Protein AF-A0A0C1G7R9-F1 (afdb_monomer)

Secondary structure (DSSP, 8-state):
---HHHHHHHHHHHHHHHT--TTSTTHHHHHHHHHHHHHS----HHHHHHHTTSS--SSPPPHHHHHHHHHHHT-SSHHHHHHHHHHTS-----

Foldseek 3Di:
DPDPLLLVVLVVLLCVLLVADPPDDCSLVSSQVLLCVQQVDGDDSVNSCCSVVVDDDPDDDDLVVQCSSVVSSVDRHNVRSVVVSVVPPPPPPD

Nearest PDB structures (foldseek):
  3q9d-assembly1_A  TM=2.867E-01  e=2.548E+00  Chlamydia pneumoniae

Sequence (94 aa):
MFDCSYIHALRKAILSKSRTDPSEHHFCRKISIDIFYSTDEYLSESTIKRLFGVLVVNESPSQKVLGILVRYLGFENWMDFAKSVQDNEPVYRS

Organism: NCBI:txid1069985

Solvent-accessible surface area (backbone atoms only — not comparable to full-atom values): 5663 Å² total; per-residue (Å²): 132,87,52,71,66,58,58,50,52,50,51,52,51,49,39,67,70,65,74,53,56,88,84,45,88,60,36,42,47,52,50,25,51,53,36,23,76,67,59,81,45,86,51,54,42,69,57,42,26,39,74,71,61,76,36,89,69,100,66,79,80,51,72,69,56,47,36,53,54,28,39,52,74,70,30,90,33,58,66,57,47,52,50,54,55,62,71,65,48,81,81,78,77,122

Radius of gyration: 13.45 Å; Cα contacts (8 Å, |Δi|>4): 75; chains: 1; bounding box: 34×29×36 Å

Structure (mmC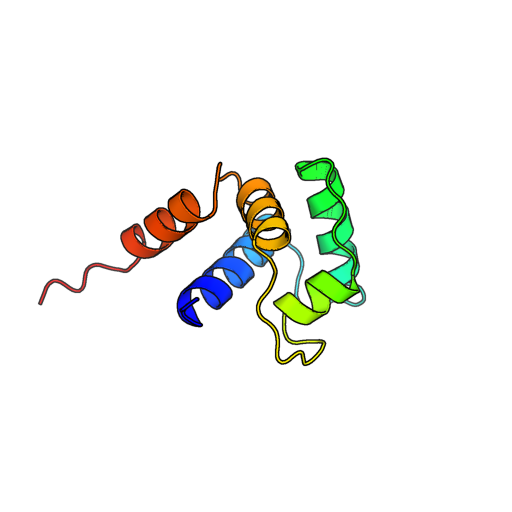IF, N/CA/C/O backbone):
data_AF-A0A0C1G7R9-F1
#
_entry.id   AF-A0A0C1G7R9-F1
#
loop_
_atom_site.group_PDB
_atom_site.id
_atom_site.type_symbol
_atom_site.label_atom_id
_atom_site.label_alt_id
_atom_site.label_comp_id
_atom_site.label_asym_id
_atom_site.label_entity_id
_atom_site.label_seq_id
_atom_site.pdbx_PDB_ins_code
_atom_site.Cartn_x
_atom_site.Cartn_y
_atom_site.Cartn_z
_atom_site.occupancy
_atom_site.B_iso_or_equiv
_atom_site.auth_seq_id
_atom_site.auth_comp_id
_atom_site.auth_asym_id
_atom_site.auth_atom_id
_atom_site.pdbx_PDB_model_num
ATOM 1 N N . MET A 1 1 ? 3.940 18.920 2.326 1.00 45.44 1 MET A N 1
ATOM 2 C CA . MET A 1 1 ? 5.059 18.328 1.567 1.00 45.44 1 MET A CA 1
ATOM 3 C C . MET A 1 1 ? 5.095 16.858 1.953 1.00 45.44 1 MET A C 1
ATOM 5 O O . MET A 1 1 ? 5.286 16.579 3.127 1.00 45.44 1 MET A O 1
ATOM 9 N N . PHE A 1 2 ? 4.732 15.938 1.056 1.00 53.62 2 PHE A N 1
ATOM 10 C CA . PHE A 1 2 ? 4.810 14.506 1.363 1.00 53.62 2 PHE A CA 1
ATOM 11 C C . PHE A 1 2 ? 6.285 14.123 1.317 1.00 53.62 2 PHE A C 1
ATOM 13 O O . PHE A 1 2 ? 6.872 14.088 0.239 1.00 53.62 2 PHE A O 1
ATOM 20 N N . ASP A 1 3 ? 6.895 13.958 2.486 1.00 62.59 3 ASP A N 1
ATOM 21 C CA . ASP A 1 3 ? 8.321 13.678 2.582 1.00 62.59 3 ASP A CA 1
ATOM 22 C C . ASP A 1 3 ? 8.636 12.326 1.925 1.00 62.59 3 ASP A C 1
ATOM 24 O O . ASP A 1 3 ? 7.908 11.345 2.129 1.00 62.59 3 ASP A O 1
ATOM 28 N N . CYS A 1 4 ? 9.709 12.261 1.132 1.00 68.94 4 CYS A N 1
ATOM 29 C CA . CYS A 1 4 ? 10.145 11.039 0.448 1.00 68.94 4 CYS A CA 1
ATOM 30 C C . CYS A 1 4 ? 10.311 9.861 1.427 1.00 68.94 4 CYS A C 1
ATOM 32 O O . CYS A 1 4 ? 10.117 8.706 1.039 1.00 68.94 4 CYS A O 1
ATOM 34 N N . SER A 1 5 ? 10.594 10.161 2.700 1.00 77.06 5 SER A N 1
ATOM 35 C CA . SER A 1 5 ? 10.685 9.187 3.789 1.00 77.06 5 SER A CA 1
ATOM 36 C C . SER A 1 5 ? 9.377 8.409 4.024 1.00 77.06 5 SER A C 1
ATOM 38 O O . SER A 1 5 ? 9.391 7.178 4.082 1.00 77.06 5 SER A O 1
ATOM 40 N N . TYR A 1 6 ? 8.214 9.074 4.047 1.00 83.25 6 TYR A N 1
ATOM 41 C CA . TYR A 1 6 ? 6.930 8.393 4.290 1.00 83.25 6 TYR A CA 1
ATOM 42 C C . TYR A 1 6 ? 6.523 7.489 3.131 1.00 83.25 6 TYR A C 1
ATOM 44 O O . TYR A 1 6 ? 6.001 6.397 3.347 1.00 83.25 6 TYR A O 1
ATOM 52 N N . ILE A 1 7 ? 6.775 7.917 1.891 1.00 82.69 7 ILE A N 1
ATOM 53 C CA . ILE A 1 7 ? 6.509 7.088 0.710 1.00 82.69 7 ILE A CA 1
ATOM 54 C C . ILE A 1 7 ? 7.431 5.865 0.699 1.00 82.69 7 ILE A C 1
ATOM 56 O O . ILE A 1 7 ? 6.992 4.767 0.355 1.00 82.69 7 ILE A O 1
ATOM 60 N N . HIS A 1 8 ? 8.689 6.020 1.117 1.00 85.25 8 HIS A N 1
ATOM 61 C CA . HIS A 1 8 ? 9.602 4.894 1.276 1.00 85.25 8 HIS A CA 1
ATOM 62 C C . HIS A 1 8 ? 9.105 3.901 2.339 1.00 85.25 8 HIS A C 1
ATOM 64 O O . HIS A 1 8 ? 9.017 2.701 2.063 1.00 85.25 8 HIS A O 1
ATOM 70 N N . ALA A 1 9 ? 8.701 4.395 3.514 1.00 88.00 9 ALA A N 1
ATOM 71 C CA . ALA A 1 9 ? 8.122 3.573 4.574 1.00 88.00 9 ALA A CA 1
ATOM 72 C C . ALA A 1 9 ? 6.858 2.838 4.100 1.00 88.00 9 ALA A C 1
ATOM 74 O O . ALA A 1 9 ? 6.714 1.637 4.333 1.00 88.00 9 ALA A O 1
ATOM 75 N N . LEU A 1 10 ? 5.983 3.526 3.358 1.00 88.44 10 LEU A N 1
ATOM 76 C CA . LEU A 1 10 ? 4.756 2.952 2.808 1.00 88.44 10 LEU A CA 1
ATOM 77 C C . LEU A 1 10 ? 5.063 1.789 1.863 1.00 88.44 10 LEU A C 1
ATOM 79 O O . LEU A 1 10 ? 4.488 0.710 1.989 1.00 88.44 10 LEU A O 1
ATOM 83 N N . ARG A 1 11 ? 6.016 1.978 0.944 1.00 89.06 11 ARG A N 1
ATOM 84 C CA . ARG A 1 11 ? 6.451 0.930 0.010 1.00 89.06 11 ARG A CA 1
ATOM 85 C C . ARG A 1 11 ? 6.979 -0.287 0.761 1.00 89.06 11 ARG A C 1
ATOM 87 O O . ARG A 1 11 ? 6.586 -1.406 0.446 1.00 89.06 11 ARG A O 1
ATOM 94 N N . LYS A 1 12 ? 7.820 -0.078 1.775 1.00 88.12 12 LYS A N 1
ATOM 95 C CA . LYS A 1 12 ? 8.372 -1.161 2.600 1.00 88.12 12 LYS A CA 1
ATOM 96 C C . LYS A 1 12 ? 7.278 -1.922 3.356 1.00 88.12 12 LYS A C 1
ATOM 98 O O . LYS A 1 12 ? 7.299 -3.151 3.374 1.00 88.12 12 LYS A O 1
ATOM 103 N N . ALA A 1 13 ? 6.305 -1.214 3.926 1.00 90.12 13 ALA A N 1
ATOM 104 C CA . ALA A 1 13 ? 5.176 -1.827 4.619 1.00 90.12 13 ALA A CA 1
ATOM 105 C C . ALA A 1 13 ? 4.316 -2.677 3.667 1.00 90.12 13 ALA A C 1
ATOM 107 O O . ALA A 1 13 ? 3.954 -3.803 4.003 1.00 90.12 13 ALA A O 1
ATOM 108 N N . ILE A 1 14 ? 4.058 -2.187 2.449 1.00 90.50 14 ILE A N 1
ATOM 109 C CA . ILE A 1 14 ? 3.310 -2.931 1.424 1.00 90.50 14 ILE A CA 1
ATOM 110 C C . ILE A 1 14 ? 4.062 -4.202 1.016 1.00 90.50 14 ILE A C 1
ATOM 112 O O . ILE A 1 14 ? 3.449 -5.262 0.916 1.00 90.50 14 ILE A O 1
ATOM 116 N N . LEU A 1 15 ? 5.381 -4.127 0.817 1.00 88.75 15 LEU A N 1
ATOM 117 C CA . LEU A 1 15 ? 6.212 -5.300 0.513 1.00 88.75 15 LEU A CA 1
ATOM 118 C C . LEU A 1 15 ? 6.158 -6.338 1.639 1.00 88.75 15 LEU A C 1
ATOM 120 O O . LEU A 1 15 ? 5.985 -7.528 1.387 1.00 88.75 15 LEU A O 1
ATOM 124 N N . SER A 1 16 ? 6.243 -5.880 2.890 1.00 88.38 16 SER A N 1
ATOM 125 C CA . SER A 1 16 ? 6.163 -6.756 4.059 1.00 88.38 16 SER A CA 1
ATOM 126 C C . SER A 1 16 ? 4.796 -7.437 4.185 1.00 88.38 16 SER A C 1
ATOM 128 O O . SER A 1 16 ? 4.744 -8.621 4.521 1.00 88.38 16 SER A O 1
ATOM 130 N N . LYS A 1 17 ? 3.701 -6.724 3.884 1.00 88.94 17 LYS A N 1
ATOM 131 C CA . LYS A 1 17 ? 2.336 -7.263 3.958 1.00 88.94 17 LYS A CA 1
ATOM 132 C C . LYS A 1 17 ? 2.004 -8.208 2.804 1.00 88.94 17 LYS A C 1
ATOM 134 O O . LYS A 1 17 ? 1.544 -9.318 3.052 1.00 88.94 17 LYS A O 1
ATOM 139 N N . SER A 1 18 ? 2.283 -7.789 1.570 1.00 85.31 18 SER A N 1
ATOM 140 C CA . SER A 1 18 ? 1.970 -8.549 0.349 1.00 85.31 18 SER A CA 1
ATOM 141 C C . SER A 1 18 ? 2.822 -9.807 0.173 1.00 85.31 18 SER A C 1
ATOM 143 O O . SER A 1 18 ? 2.528 -10.620 -0.703 1.00 85.31 18 SER A O 1
ATOM 145 N N . ARG A 1 19 ? 3.905 -9.966 0.957 1.00 82.62 19 ARG A N 1
ATOM 146 C CA . ARG A 1 19 ? 4.883 -11.069 0.846 1.00 82.62 19 ARG A CA 1
ATOM 147 C C . ARG A 1 19 ? 5.371 -11.296 -0.594 1.00 82.62 19 ARG A C 1
ATOM 149 O O . ARG A 1 19 ? 5.747 -12.408 -0.952 1.00 82.62 19 ARG A O 1
ATOM 156 N N . THR A 1 20 ? 5.321 -10.254 -1.422 1.00 79.88 20 THR A N 1
ATOM 157 C CA . THR A 1 20 ? 5.630 -10.311 -2.852 1.00 79.88 20 THR A CA 1
ATOM 158 C C . THR A 1 20 ? 6.962 -9.615 -3.090 1.00 79.88 20 THR A C 1
ATOM 160 O O . THR A 1 20 ? 7.193 -8.516 -2.579 1.00 79.88 20 THR A O 1
ATOM 163 N N . ASP A 1 21 ? 7.835 -10.246 -3.870 1.00 82.69 21 ASP A N 1
ATOM 164 C CA . ASP A 1 21 ? 9.154 -9.699 -4.162 1.00 82.69 21 ASP A CA 1
ATOM 165 C C . ASP A 1 21 ? 9.087 -8.703 -5.342 1.00 82.69 21 ASP A C 1
ATOM 167 O O . ASP A 1 21 ? 8.462 -8.998 -6.367 1.00 82.69 21 ASP A O 1
ATOM 171 N N . PRO A 1 22 ? 9.708 -7.512 -5.230 1.00 80.69 22 PRO A N 1
ATOM 172 C CA . PRO A 1 22 ? 9.686 -6.497 -6.284 1.00 80.69 22 PRO A CA 1
ATOM 173 C C . PRO A 1 22 ? 10.385 -6.920 -7.587 1.00 80.69 22 PRO A C 1
ATOM 175 O O . PRO A 1 22 ? 10.174 -6.272 -8.612 1.00 80.69 22 PRO A O 1
ATOM 178 N N . SER A 1 23 ? 11.202 -7.977 -7.569 1.00 82.00 23 SER A N 1
ATOM 179 C CA . SER A 1 23 ? 11.830 -8.578 -8.752 1.00 82.00 23 SER A CA 1
ATOM 180 C C . SER A 1 23 ? 10.913 -9.541 -9.512 1.00 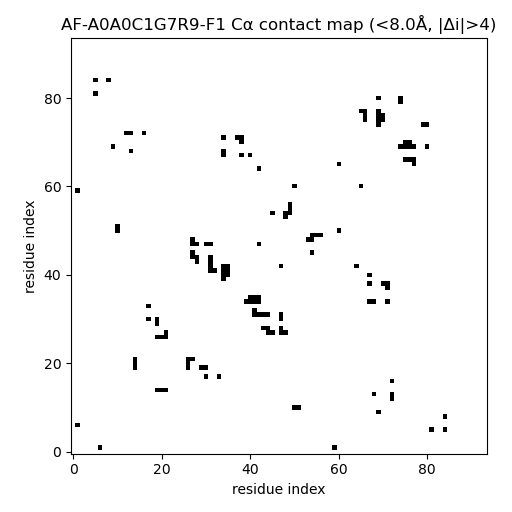82.00 23 SER A C 1
ATOM 182 O O . SER A 1 23 ? 11.218 -9.895 -10.652 1.00 82.00 23 SER A O 1
ATOM 184 N N . GLU A 1 24 ? 9.775 -9.950 -8.938 1.00 82.56 24 GLU A N 1
ATOM 185 C CA . GLU A 1 24 ? 8.862 -10.865 -9.618 1.00 82.56 24 GLU A CA 1
ATOM 186 C C . GLU A 1 24 ? 8.195 -10.226 -10.842 1.00 82.56 24 GLU A C 1
ATOM 188 O O . GLU A 1 24 ? 7.674 -9.102 -10.818 1.00 82.56 24 GLU A O 1
ATOM 193 N N . HIS A 1 25 ? 8.086 -11.019 -11.909 1.00 75.81 25 HIS A N 1
ATOM 194 C CA . HIS A 1 25 ? 7.219 -10.685 -13.029 1.00 75.81 25 HIS A CA 1
ATOM 195 C C . HIS A 1 25 ? 5.776 -10.505 -12.534 1.00 75.81 25 HIS A C 1
ATOM 197 O O . HIS A 1 25 ? 5.231 -11.341 -11.815 1.00 75.81 25 HIS A O 1
ATOM 203 N N . HIS A 1 26 ? 5.150 -9.396 -12.935 1.00 86.25 26 HIS A N 1
ATOM 204 C CA . HIS A 1 26 ? 3.801 -8.997 -12.513 1.00 86.25 26 HIS A CA 1
ATOM 205 C C . HIS A 1 26 ? 3.646 -8.610 -11.030 1.00 86.25 26 HIS A C 1
ATOM 207 O O . HIS A 1 26 ? 2.513 -8.512 -10.559 1.00 86.25 26 HIS A O 1
ATOM 213 N N . PHE A 1 27 ? 4.733 -8.290 -10.318 1.00 88.06 27 PHE A N 1
ATOM 214 C CA . PHE A 1 27 ? 4.712 -7.746 -8.950 1.00 88.06 27 PHE A CA 1
ATOM 215 C C . PHE A 1 27 ? 3.628 -6.667 -8.727 1.00 88.06 27 PHE A C 1
ATOM 217 O O . PHE A 1 27 ? 2.776 -6.787 -7.847 1.00 88.06 27 PHE A O 1
ATOM 224 N N . CYS A 1 28 ? 3.587 -5.641 -9.588 1.00 90.12 28 CYS A N 1
ATOM 225 C CA . CYS A 1 28 ? 2.612 -4.547 -9.467 1.00 90.12 28 CYS A CA 1
ATOM 226 C C . CYS A 1 28 ? 1.159 -5.020 -9.642 1.00 90.12 28 CYS A C 1
ATOM 228 O O . CYS A 1 28 ? 0.248 -4.463 -9.030 1.00 90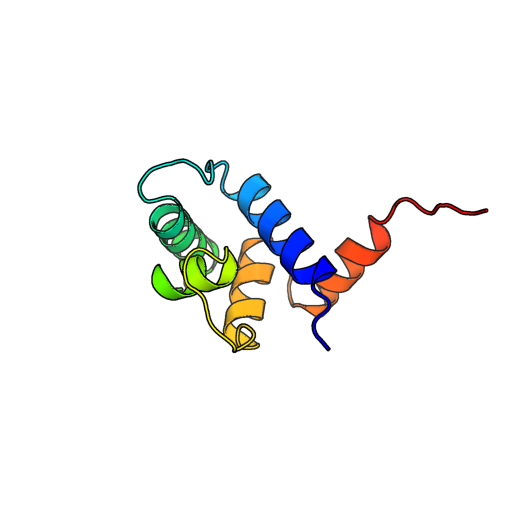.12 28 CYS A O 1
ATOM 230 N N . ARG A 1 29 ? 0.936 -6.043 -10.477 1.00 91.06 29 ARG A N 1
ATOM 231 C CA . ARG A 1 29 ? -0.387 -6.634 -10.699 1.00 91.06 29 ARG A CA 1
ATOM 232 C C . ARG A 1 29 ? -0.818 -7.467 -9.495 1.00 91.06 29 ARG A C 1
ATOM 234 O O . ARG A 1 29 ? -1.971 -7.367 -9.097 1.00 91.06 29 ARG A O 1
ATOM 241 N N . LYS A 1 30 ? 0.095 -8.242 -8.900 1.00 91.19 30 LYS A N 1
ATOM 242 C CA . LYS A 1 30 ? -0.173 -8.996 -7.666 1.00 91.19 30 LYS A CA 1
ATOM 243 C C . LYS A 1 30 ? -0.592 -8.058 -6.534 1.00 91.19 30 LYS A C 1
ATOM 245 O O . LYS A 1 30 ? -1.645 -8.270 -5.952 1.00 91.19 30 LYS A O 1
ATOM 250 N N . ILE A 1 31 ? 0.151 -6.970 -6.312 1.00 91.38 31 ILE A N 1
ATOM 251 C CA . ILE A 1 31 ? -0.211 -5.955 -5.308 1.00 91.38 31 ILE A CA 1
ATOM 252 C C . ILE A 1 31 ? -1.573 -5.323 -5.603 1.00 91.38 31 ILE A C 1
ATOM 254 O O . ILE A 1 31 ? -2.380 -5.163 -4.697 1.00 91.38 31 ILE A O 1
ATOM 258 N N . SER A 1 32 ? -1.844 -4.962 -6.860 1.00 92.00 32 SER A N 1
ATOM 259 C CA . SER A 1 32 ? -3.140 -4.398 -7.265 1.00 92.00 32 SER A CA 1
ATOM 260 C C . SER A 1 32 ? -4.307 -5.323 -6.892 1.00 92.00 32 SER A C 1
ATOM 262 O O . SER A 1 32 ? -5.300 -4.868 -6.327 1.00 92.00 32 SER A O 1
ATOM 264 N N . ILE A 1 33 ? -4.155 -6.622 -7.157 1.00 91.69 33 ILE A N 1
ATOM 265 C CA . ILE A 1 33 ? -5.143 -7.649 -6.819 1.00 91.69 33 ILE A CA 1
ATOM 266 C C . ILE A 1 33 ? -5.270 -7.816 -5.298 1.00 91.69 33 ILE A C 1
ATOM 268 O O . ILE A 1 33 ? -6.380 -7.891 -4.782 1.00 91.69 33 ILE A O 1
ATOM 272 N N . ASP A 1 34 ? -4.153 -7.842 -4.577 1.00 92.12 34 ASP A N 1
ATOM 273 C CA . ASP A 1 34 ? -4.138 -8.046 -3.126 1.00 92.12 34 ASP A CA 1
ATOM 274 C C . ASP A 1 34 ? -4.776 -6.872 -2.361 1.00 92.12 34 ASP A C 1
ATOM 276 O O . ASP A 1 34 ? -5.539 -7.064 -1.411 1.00 92.12 34 ASP A O 1
ATOM 280 N N . ILE A 1 35 ? -4.541 -5.643 -2.833 1.00 92.00 35 ILE A N 1
ATOM 281 C CA . ILE A 1 35 ? -5.218 -4.442 -2.335 1.00 92.00 35 ILE A CA 1
ATOM 282 C C . ILE A 1 35 ? -6.722 -4.564 -2.552 1.00 92.00 35 ILE 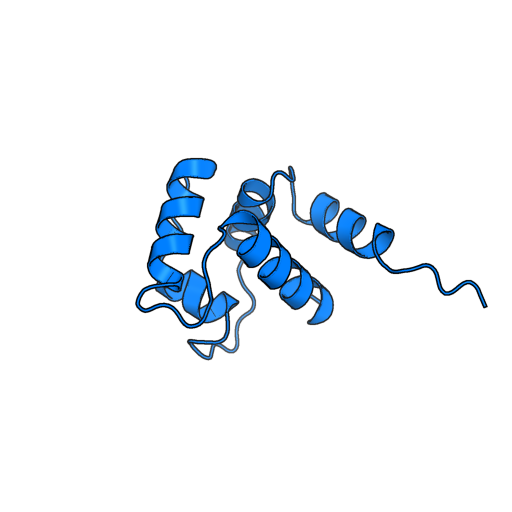A C 1
ATOM 284 O O . ILE A 1 35 ? -7.480 -4.383 -1.604 1.00 92.00 35 ILE A O 1
ATOM 288 N N . PHE A 1 36 ? -7.147 -4.938 -3.761 1.00 92.62 36 PHE A N 1
ATOM 289 C CA . PHE A 1 36 ? -8.563 -5.100 -4.076 1.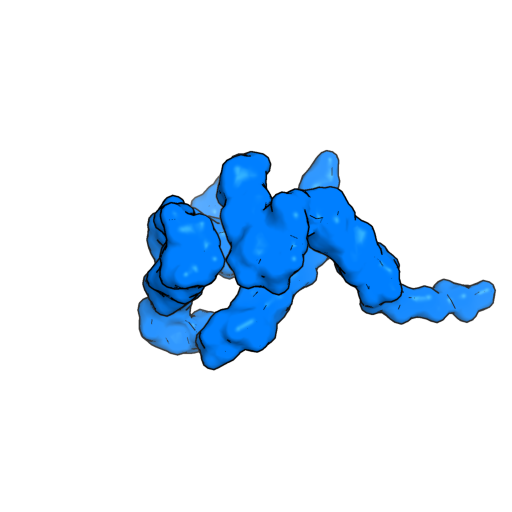00 92.62 36 PHE A CA 1
ATOM 290 C C . PHE A 1 36 ? -9.245 -6.120 -3.157 1.00 92.62 36 PHE A C 1
ATOM 292 O O . PHE A 1 36 ? -10.279 -5.809 -2.578 1.00 92.62 36 PHE A O 1
ATOM 299 N N . TYR A 1 37 ? -8.642 -7.292 -2.941 1.00 91.38 37 TYR A N 1
ATOM 300 C CA . TYR A 1 37 ? -9.209 -8.300 -2.037 1.00 91.38 37 TYR A CA 1
ATOM 301 C C . TYR A 1 37 ? -9.243 -7.870 -0.566 1.00 91.38 37 TYR A C 1
ATOM 303 O O . TYR A 1 37 ? -10.069 -8.370 0.193 1.00 91.38 37 TYR A O 1
ATOM 311 N N . SER A 1 38 ? -8.360 -6.960 -0.153 1.00 90.56 38 SER A N 1
ATOM 312 C CA . SER A 1 38 ? -8.274 -6.507 1.238 1.00 90.56 38 SER A CA 1
ATOM 313 C C . SER A 1 38 ? -9.149 -5.292 1.543 1.00 90.56 38 SER A C 1
ATOM 315 O O . SER A 1 38 ? -9.616 -5.150 2.669 1.00 90.56 38 SER A O 1
ATOM 317 N N . THR A 1 39 ? -9.324 -4.382 0.581 1.00 90.94 39 THR A N 1
ATOM 318 C CA . THR A 1 39 ? -10.005 -3.093 0.793 1.00 90.94 39 THR A CA 1
ATOM 319 C C . THR A 1 39 ? -11.294 -2.941 -0.007 1.00 90.94 39 THR A C 1
ATOM 321 O O . THR A 1 39 ? -11.949 -1.914 0.138 1.00 90.94 39 THR A O 1
ATOM 324 N N . ASP A 1 40 ? -11.630 -3.903 -0.872 1.00 90.25 40 ASP A N 1
ATOM 325 C CA . ASP A 1 40 ? -12.725 -3.821 -1.855 1.00 90.25 40 ASP A CA 1
ATOM 326 C C . ASP A 1 40 ? -12.609 -2.602 -2.797 1.00 90.25 40 ASP A C 1
ATOM 328 O O . ASP A 1 40 ? -13.569 -2.126 -3.399 1.00 90.25 40 ASP A O 1
ATOM 332 N N . GLU A 1 41 ? -11.393 -2.069 -2.948 1.00 91.00 41 GLU A N 1
ATOM 333 C CA . GLU A 1 41 ? -11.117 -0.906 -3.785 1.00 91.00 41 GLU A CA 1
ATOM 334 C C . GLU A 1 41 ? -10.016 -1.214 -4.782 1.00 91.00 41 GLU A C 1
ATOM 336 O O . GLU A 1 41 ? -8.942 -1.716 -4.450 1.00 91.00 41 GLU A O 1
ATOM 341 N N . TYR A 1 42 ? -10.278 -0.873 -6.038 1.00 88.44 42 TYR A N 1
ATOM 342 C CA . TYR A 1 42 ? -9.356 -1.171 -7.115 1.00 88.44 42 TYR A CA 1
ATOM 343 C C . TYR A 1 42 ? -8.337 -0.045 -7.316 1.00 88.44 42 TYR A C 1
ATOM 345 O O . TYR A 1 42 ? -8.691 1.104 -7.595 1.00 88.44 42 TYR A O 1
ATOM 353 N N . LEU A 1 43 ? -7.054 -0.403 -7.266 1.00 90.25 43 LEU A N 1
ATOM 354 C CA . LEU A 1 43 ? -5.960 0.416 -7.780 1.00 90.25 43 LEU A CA 1
ATOM 355 C C . LEU A 1 43 ? -5.381 -0.235 -9.027 1.00 90.25 43 LEU A C 1
ATOM 357 O O . LEU A 1 43 ? -5.010 -1.405 -9.006 1.00 90.25 43 LEU A O 1
ATOM 361 N N . SER A 1 44 ? -5.256 0.535 -10.108 1.00 88.75 44 SER A N 1
ATOM 362 C CA . SER A 1 44 ? -4.688 0.021 -11.355 1.00 88.75 44 SER A CA 1
ATOM 363 C C . SER A 1 44 ? -3.217 -0.372 -11.194 1.00 88.75 44 SER A C 1
ATOM 365 O O . SER A 1 44 ? -2.470 0.263 -10.445 1.00 88.75 44 SER A O 1
ATOM 367 N N . GLU A 1 45 ? -2.765 -1.360 -11.969 1.00 90.38 45 GLU A N 1
ATOM 368 C CA . GLU A 1 45 ? -1.348 -1.745 -12.024 1.00 90.38 45 GLU A CA 1
ATOM 369 C C . GLU A 1 45 ? -0.445 -0.535 -12.329 1.00 90.38 45 GLU A C 1
ATOM 371 O O . GLU A 1 45 ? 0.628 -0.394 -11.748 1.00 90.38 45 GLU A O 1
ATOM 376 N N . SER A 1 46 ? -0.900 0.387 -13.183 1.00 88.44 46 SER A N 1
ATOM 377 C CA . SER A 1 46 ? -0.196 1.635 -13.499 1.00 88.44 46 SER A CA 1
ATOM 378 C C . SER A 1 46 ? -0.039 2.553 -12.283 1.00 88.44 46 SER A C 1
ATOM 380 O O . SER A 1 46 ? 1.006 3.180 -12.123 1.00 88.44 46 SER A O 1
ATOM 382 N N . THR A 1 47 ? -1.042 2.624 -11.405 1.00 89.81 47 THR A N 1
ATOM 383 C CA . THR A 1 47 ? -0.968 3.387 -10.148 1.00 89.81 47 THR A CA 1
ATOM 384 C C . THR A 1 47 ? 0.086 2.796 -9.214 1.00 89.81 47 THR A C 1
ATOM 386 O O . THR A 1 47 ? 0.899 3.534 -8.660 1.00 89.81 47 THR A O 1
ATOM 389 N N . ILE A 1 48 ? 0.129 1.466 -9.099 1.00 90.19 48 ILE A N 1
ATOM 390 C CA . ILE A 1 48 ? 1.140 0.760 -8.302 1.00 90.19 48 ILE A CA 1
ATOM 391 C C . ILE A 1 48 ? 2.538 0.951 -8.906 1.00 90.19 48 ILE A C 1
ATOM 393 O O . ILE A 1 48 ? 3.478 1.284 -8.189 1.00 90.19 48 ILE A O 1
ATOM 397 N N . LYS A 1 49 ? 2.681 0.860 -10.234 1.00 89.00 49 LYS A N 1
ATOM 398 C CA . LYS A 1 49 ? 3.948 1.142 -10.930 1.00 89.00 49 LYS A CA 1
ATOM 399 C C . LYS A 1 49 ? 4.478 2.543 -10.629 1.00 89.00 49 LYS A C 1
ATOM 401 O O . LYS A 1 49 ? 5.675 2.690 -10.397 1.00 89.00 49 LYS A O 1
ATOM 406 N N . ARG A 1 50 ? 3.607 3.559 -10.594 1.00 88.38 50 ARG A N 1
ATOM 407 C CA . ARG A 1 50 ? 3.987 4.931 -10.206 1.00 88.38 50 ARG A CA 1
ATOM 408 C C . ARG A 1 50 ? 4.442 4.999 -8.746 1.00 88.38 50 ARG A C 1
ATOM 410 O O . ARG A 1 50 ? 5.489 5.575 -8.473 1.00 88.38 50 ARG A O 1
ATOM 417 N N . LEU A 1 51 ? 3.724 4.348 -7.825 1.00 86.81 51 LEU A N 1
ATOM 418 C CA . LEU A 1 51 ? 4.100 4.289 -6.404 1.00 86.81 51 LEU A CA 1
ATOM 419 C C . LEU A 1 51 ? 5.488 3.663 -6.198 1.00 86.81 51 LEU A C 1
ATOM 421 O O . LEU A 1 51 ? 6.297 4.165 -5.418 1.00 86.81 51 LEU A O 1
ATOM 425 N N . PHE A 1 52 ? 5.778 2.581 -6.923 1.00 85.38 52 PHE A N 1
ATOM 426 C CA . PHE A 1 52 ? 7.063 1.891 -6.864 1.00 85.38 52 PHE A CA 1
ATOM 427 C C . PHE A 1 52 ? 8.142 2.507 -7.773 1.00 85.38 52 PHE A C 1
ATOM 429 O O . PHE A 1 52 ? 9.249 1.980 -7.856 1.0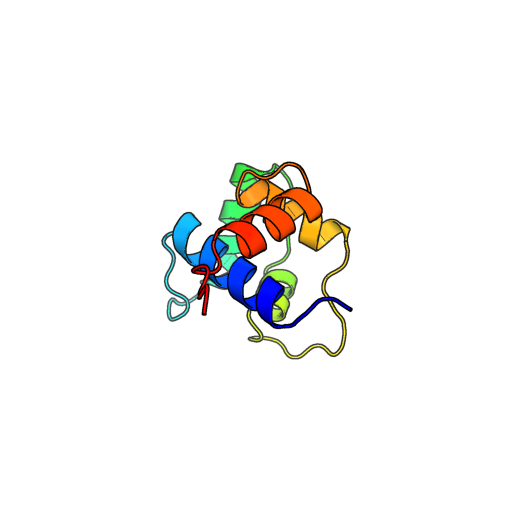0 85.38 52 PHE A O 1
ATOM 436 N N . GLY A 1 53 ? 7.878 3.645 -8.419 1.00 82.69 53 GLY A N 1
ATOM 437 C CA . GLY A 1 53 ? 8.847 4.317 -9.292 1.00 82.69 53 GLY A CA 1
ATOM 438 C C . GLY A 1 53 ? 9.222 3.527 -10.552 1.00 82.69 53 GLY A C 1
ATOM 439 O O . GLY A 1 53 ? 10.175 3.889 -11.228 1.00 82.69 53 GLY A O 1
ATOM 440 N N . VAL A 1 54 ? 8.473 2.470 -10.883 1.00 81.75 54 VAL A N 1
ATOM 441 C CA . VAL A 1 54 ? 8.607 1.718 -12.143 1.00 81.75 54 VAL A CA 1
ATOM 442 C C . VAL A 1 54 ? 8.154 2.582 -13.319 1.00 81.75 54 VAL A C 1
ATOM 444 O O . VAL A 1 54 ? 8.679 2.471 -14.422 1.00 81.75 54 VAL A O 1
ATOM 447 N N . LEU A 1 55 ? 7.171 3.453 -13.081 1.00 82.25 55 LEU A N 1
ATOM 448 C CA . LEU A 1 55 ? 6.696 4.422 -14.056 1.00 82.25 55 LEU A CA 1
ATOM 449 C C . LEU A 1 55 ? 6.918 5.831 -13.511 1.00 82.25 55 LEU A C 1
ATOM 451 O O . LEU A 1 55 ? 6.328 6.208 -12.498 1.00 82.25 55 LEU A O 1
ATOM 455 N N . VAL A 1 56 ? 7.773 6.598 -14.187 1.00 73.50 56 VAL A N 1
ATOM 456 C CA . VAL A 1 56 ? 8.105 7.969 -13.791 1.00 73.50 56 VAL A CA 1
ATOM 457 C C . VAL A 1 56 ? 6.871 8.851 -13.956 1.00 73.50 56 VAL A C 1
ATOM 459 O O . VAL A 1 56 ? 6.272 8.926 -15.029 1.00 73.50 56 VAL A O 1
ATOM 462 N N . VAL A 1 57 ? 6.478 9.516 -12.875 1.00 73.62 57 VAL A N 1
ATOM 463 C CA . VAL A 1 57 ? 5.458 10.560 -12.892 1.00 73.62 57 VAL A CA 1
ATOM 464 C C . VAL A 1 57 ? 5.933 11.716 -12.025 1.00 73.62 57 VAL A C 1
ATOM 466 O O . VAL A 1 57 ? 6.533 11.492 -10.976 1.00 73.62 57 VAL A O 1
ATOM 469 N N . ASN A 1 58 ? 5.639 12.941 -12.450 1.00 65.50 58 ASN A N 1
ATOM 470 C CA . ASN A 1 58 ? 5.969 14.150 -11.692 1.00 65.50 58 ASN A CA 1
ATOM 471 C C . ASN A 1 58 ? 4.913 14.493 -10.627 1.00 65.50 58 ASN A C 1
ATOM 473 O O . ASN A 1 58 ? 4.999 15.537 -9.988 1.00 65.50 58 ASN A O 1
ATOM 477 N N . GLU A 1 59 ? 3.909 13.636 -10.440 1.00 68.44 59 GLU A N 1
ATOM 478 C CA . GLU A 1 59 ? 2.757 13.904 -9.584 1.00 68.44 59 GLU A CA 1
ATOM 479 C C . GLU A 1 59 ? 2.703 12.940 -8.400 1.00 68.44 59 GLU A C 1
ATOM 481 O O . GLU A 1 59 ? 2.817 11.720 -8.541 1.00 68.44 59 GLU A O 1
ATOM 486 N N . SER A 1 60 ? 2.504 13.493 -7.206 1.00 70.12 60 SER A N 1
ATOM 487 C CA . SER A 1 60 ? 2.300 12.692 -6.003 1.00 70.12 60 SER A CA 1
ATOM 488 C C . SER A 1 60 ? 0.992 11.891 -6.091 1.00 70.12 60 SER A C 1
ATOM 490 O O . SER A 1 60 ? 0.018 12.365 -6.683 1.00 70.12 60 SER A O 1
ATOM 492 N N . PRO A 1 61 ? 0.925 10.691 -5.485 1.00 78.94 61 PRO A N 1
ATOM 49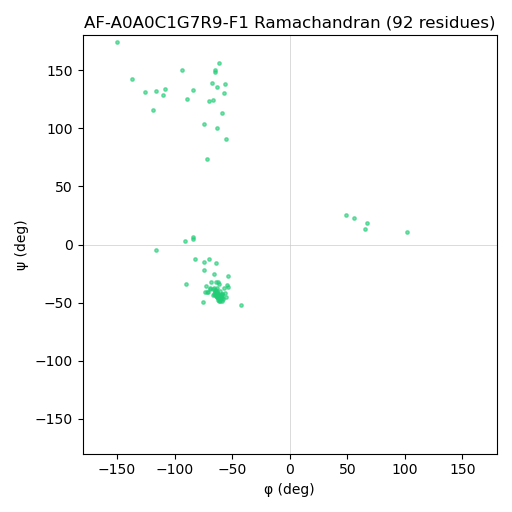3 C CA . PRO A 1 61 ? -0.318 9.938 -5.421 1.00 78.94 61 PRO A CA 1
ATOM 494 C C . PRO A 1 61 ? -1.423 10.771 -4.764 1.00 78.94 61 PRO A C 1
ATOM 496 O O . PRO A 1 61 ? -1.198 11.456 -3.766 1.00 78.94 61 PRO A O 1
ATOM 499 N N . SER A 1 62 ? -2.629 10.708 -5.333 1.00 83.81 62 SER A N 1
ATOM 500 C CA . SER A 1 62 ? -3.784 11.425 -4.787 1.00 83.81 62 SER A CA 1
ATOM 501 C C . SER A 1 62 ? -4.124 10.944 -3.373 1.00 83.81 62 SER A C 1
ATOM 503 O O . SER A 1 62 ? -3.859 9.795 -3.010 1.00 83.81 62 SER A O 1
ATOM 505 N N . GLN A 1 63 ? -4.786 11.795 -2.584 1.00 84.12 63 GLN A N 1
ATOM 506 C CA . GLN A 1 63 ? -5.235 11.438 -1.231 1.00 84.12 63 GLN A CA 1
ATOM 507 C C . GLN A 1 63 ? -6.096 10.167 -1.209 1.00 84.12 63 GLN A C 1
ATOM 509 O O . GLN A 1 63 ? -5.979 9.369 -0.285 1.00 84.12 63 GLN A O 1
ATOM 514 N N . LYS A 1 64 ? -6.905 9.936 -2.253 1.00 87.19 64 LYS A N 1
ATOM 515 C CA . LYS A 1 64 ? -7.694 8.706 -2.398 1.00 87.19 64 LYS A CA 1
ATOM 516 C C . LYS A 1 64 ? -6.799 7.469 -2.500 1.00 87.19 64 LYS A C 1
ATOM 518 O O . LYS A 1 64 ? -7.041 6.485 -1.813 1.00 87.19 64 LYS A O 1
ATOM 523 N N . VAL A 1 65 ? -5.750 7.531 -3.324 1.00 89.31 65 VAL A N 1
ATOM 524 C CA . VAL A 1 65 ? -4.785 6.429 -3.470 1.00 89.31 65 VAL A CA 1
ATOM 525 C C . VAL A 1 65 ? -4.068 6.177 -2.147 1.00 89.31 65 VAL A C 1
ATOM 527 O O . VAL A 1 65 ? -3.979 5.033 -1.719 1.00 89.31 65 VAL A O 1
ATOM 530 N N . LEU A 1 66 ? -3.614 7.234 -1.469 1.00 88.44 66 LEU A N 1
ATOM 531 C CA . LEU A 1 66 ? -2.985 7.112 -0.152 1.00 88.44 66 LEU A CA 1
ATOM 532 C C . LEU A 1 66 ? -3.927 6.463 0.871 1.00 88.44 66 LEU A C 1
ATOM 534 O O . LEU A 1 66 ? -3.501 5.558 1.579 1.00 88.44 66 LEU A O 1
ATOM 538 N N . GLY A 1 67 ? -5.202 6.865 0.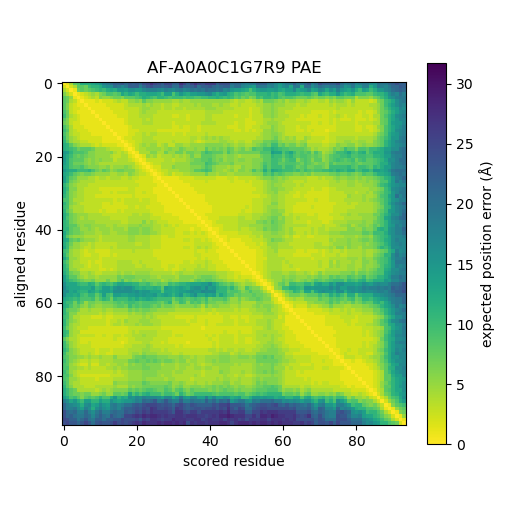901 1.00 90.19 67 GLY A N 1
ATOM 539 C CA . GLY A 1 67 ? -6.230 6.287 1.770 1.00 90.19 67 GLY A CA 1
ATOM 540 C C . GLY A 1 67 ? -6.443 4.789 1.540 1.00 90.19 67 GLY A C 1
ATOM 541 O O . GLY A 1 67 ? -6.492 4.016 2.492 1.00 90.19 67 GLY A O 1
ATOM 542 N N . ILE A 1 68 ? -6.491 4.354 0.280 1.00 92.00 68 ILE A N 1
ATOM 543 C CA . ILE A 1 68 ? -6.590 2.928 -0.062 1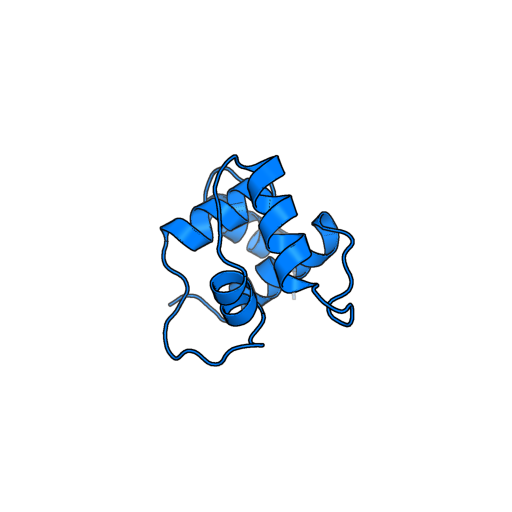.00 92.00 68 ILE A CA 1
ATOM 544 C C . ILE A 1 68 ? -5.351 2.165 0.425 1.00 92.00 68 ILE A C 1
ATOM 546 O O . ILE A 1 68 ? -5.478 1.115 1.047 1.00 92.00 68 ILE A O 1
ATOM 550 N N . LEU A 1 69 ? -4.150 2.704 0.195 1.00 91.31 69 LEU A N 1
ATOM 551 C CA . LEU A 1 69 ? -2.896 2.039 0.563 1.00 91.31 69 LEU A CA 1
ATOM 552 C C . LEU A 1 69 ? -2.736 1.884 2.081 1.00 91.31 69 LEU A C 1
ATOM 554 O O . LEU A 1 69 ? -2.298 0.836 2.544 1.00 91.31 69 LEU A O 1
ATOM 558 N N . VAL A 1 70 ? -3.101 2.897 2.868 1.00 92.44 70 VAL A N 1
ATOM 559 C CA . VAL A 1 70 ? -3.006 2.807 4.335 1.00 92.44 70 VAL A CA 1
ATOM 560 C C . VAL A 1 70 ? -4.075 1.891 4.927 1.00 92.44 70 VAL A C 1
ATOM 562 O O . VAL A 1 70 ? -3.755 1.116 5.826 1.00 92.44 70 VAL A O 1
ATOM 565 N N . ARG A 1 71 ? -5.290 1.865 4.358 1.00 91.69 71 ARG A N 1
ATOM 566 C CA . ARG A 1 71 ? -6.316 0.867 4.708 1.00 91.69 71 ARG A CA 1
ATOM 567 C C . ARG A 1 71 ? -5.883 -0.544 4.366 1.00 91.69 71 ARG A C 1
ATOM 569 O O . ARG A 1 71 ? -6.041 -1.442 5.187 1.00 91.69 71 ARG A O 1
ATOM 576 N N . TYR A 1 72 ? -5.248 -0.728 3.210 1.00 92.19 72 TYR A N 1
ATOM 577 C CA . TYR A 1 72 ? -4.632 -2.000 2.861 1.00 92.19 72 TYR A CA 1
ATOM 578 C C . TYR A 1 72 ? -3.608 -2.422 3.914 1.00 92.19 72 TYR A C 1
ATOM 580 O O . TYR A 1 72 ? -3.559 -3.593 4.256 1.00 92.19 72 TYR A O 1
ATOM 588 N N . LEU A 1 73 ? -2.840 -1.501 4.499 1.00 90.75 73 LEU A N 1
ATOM 589 C CA . LEU A 1 73 ? -1.909 -1.809 5.589 1.00 90.75 73 LEU A CA 1
ATOM 590 C C . LEU A 1 73 ? -2.591 -2.060 6.947 1.00 90.75 73 LEU A C 1
ATOM 592 O O . LEU A 1 73 ? -1.976 -2.686 7.806 1.00 90.75 73 LEU A O 1
ATOM 596 N N . GLY A 1 74 ? -3.863 -1.692 7.106 1.00 89.62 74 GLY A N 1
ATOM 597 C CA . GLY A 1 74 ? -4.643 -1.849 8.340 1.00 89.62 74 GLY A CA 1
ATOM 598 C C . GLY A 1 74 ? -4.802 -0.564 9.159 1.00 89.62 74 GLY A C 1
ATOM 599 O O . GLY A 1 74 ? -5.262 -0.631 10.293 1.00 89.62 74 GLY A O 1
ATOM 600 N N . PHE A 1 75 ? -4.427 0.592 8.607 1.00 90.62 75 PHE A N 1
ATOM 601 C CA . PHE A 1 75 ? -4.632 1.900 9.231 1.00 90.62 75 PHE A CA 1
ATOM 602 C C . PHE A 1 75 ? -5.940 2.534 8.753 1.00 90.62 75 PHE A C 1
ATOM 604 O O . PHE A 1 75 ? -6.352 2.342 7.610 1.00 90.62 75 PHE A O 1
ATOM 611 N N . GLU A 1 76 ? -6.569 3.346 9.598 1.00 88.06 76 GLU A N 1
ATOM 612 C CA . GLU A 1 76 ? -7.823 4.023 9.254 1.00 88.06 76 GLU A CA 1
ATOM 613 C C . GLU A 1 76 ? -7.600 5.147 8.230 1.00 88.06 76 GLU A C 1
ATOM 615 O O . GLU A 1 76 ? -8.366 5.302 7.276 1.00 88.06 76 GLU A O 1
ATOM 620 N N . ASN A 1 77 ? -6.520 5.916 8.389 1.00 88.94 77 ASN A N 1
ATOM 621 C CA . ASN A 1 77 ? -6.191 7.034 7.511 1.00 88.94 77 ASN A CA 1
ATOM 622 C C . ASN A 1 77 ? -4.671 7.275 7.406 1.00 88.94 77 ASN A C 1
ATOM 624 O O . ASN A 1 77 ? -3.850 6.645 8.074 1.00 88.94 77 ASN A O 1
ATOM 628 N N . TRP A 1 78 ? -4.287 8.212 6.531 1.00 87.06 78 TRP A N 1
ATOM 629 C CA . TRP A 1 78 ? -2.880 8.549 6.288 1.00 87.06 78 TRP A CA 1
ATOM 630 C C . TRP A 1 78 ? -2.172 9.102 7.528 1.00 87.06 78 TRP A C 1
ATOM 632 O O . TRP A 1 78 ? -0.977 8.874 7.699 1.00 87.06 78 TRP A O 1
ATOM 642 N N . MET A 1 79 ? -2.888 9.824 8.393 1.00 86.62 79 MET A N 1
ATOM 643 C CA . MET A 1 79 ? -2.290 10.399 9.598 1.00 86.62 79 MET A CA 1
ATOM 644 C C . MET A 1 79 ? -1.924 9.309 10.604 1.00 86.62 79 MET A C 1
ATOM 646 O O . MET A 1 79 ? -0.865 9.408 11.214 1.00 86.62 79 MET A O 1
ATOM 650 N N . ASP A 1 80 ? -2.737 8.260 10.740 1.00 88.94 80 ASP A N 1
ATOM 651 C CA . ASP A 1 80 ? -2.419 7.125 11.617 1.00 88.94 80 ASP A CA 1
ATOM 652 C C . ASP A 1 80 ? -1.182 6.369 11.136 1.00 88.94 80 ASP A C 1
ATOM 654 O O . ASP A 1 80 ? -0.299 6.047 11.932 1.00 88.94 80 ASP A O 1
ATOM 658 N N . PHE A 1 81 ? -1.058 6.178 9.820 1.00 89.44 81 PHE A N 1
ATOM 659 C CA . PHE A 1 81 ? 0.164 5.640 9.231 1.00 89.44 81 PHE A CA 1
ATOM 660 C C . PHE A 1 81 ? 1.371 6.554 9.499 1.00 89.44 81 PHE A C 1
ATOM 662 O O . PHE A 1 81 ? 2.410 6.090 9.960 1.00 89.44 81 PHE A O 1
ATOM 669 N N . ALA A 1 82 ? 1.242 7.862 9.257 1.00 87.25 82 ALA A N 1
ATOM 670 C CA . ALA A 1 82 ? 2.334 8.812 9.462 1.00 87.25 82 ALA A CA 1
ATOM 671 C C . ALA A 1 82 ? 2.804 8.858 10.928 1.00 87.25 82 ALA A C 1
ATOM 673 O O . ALA A 1 82 ? 4.008 8.883 11.175 1.00 87.25 82 ALA A O 1
ATOM 674 N N . LYS A 1 83 ? 1.876 8.795 11.893 1.00 86.81 83 LYS A N 1
ATOM 675 C CA . LYS A 1 83 ? 2.198 8.670 13.322 1.00 86.81 83 LYS A CA 1
ATOM 676 C C . LYS A 1 83 ? 2.940 7.368 13.618 1.00 86.81 83 LYS A C 1
ATOM 678 O O . LYS A 1 83 ? 3.954 7.400 14.299 1.00 86.81 83 LYS A O 1
ATOM 683 N N . SER A 1 84 ? 2.487 6.242 13.061 1.00 86.06 84 SER A N 1
ATOM 684 C CA . SER A 1 84 ? 3.149 4.941 13.233 1.00 86.06 84 SER A CA 1
ATOM 685 C C . SER A 1 84 ? 4.580 4.918 12.683 1.00 86.06 84 SER A C 1
ATOM 687 O O . SER A 1 84 ? 5.441 4.251 13.257 1.00 86.06 84 SER A O 1
ATOM 689 N N . VAL A 1 85 ? 4.847 5.652 11.598 1.00 84.19 85 VAL A N 1
ATOM 690 C CA . VAL A 1 85 ? 6.198 5.806 11.038 1.00 84.19 85 VAL A CA 1
ATOM 691 C C . VAL A 1 85 ? 7.079 6.675 11.938 1.00 84.19 85 VAL A C 1
ATOM 693 O O . VAL A 1 85 ? 8.231 6.314 12.150 1.00 84.19 85 VAL A O 1
ATOM 696 N N . GLN A 1 86 ? 6.548 7.769 12.497 1.00 77.44 86 GLN A N 1
ATOM 697 C CA . GLN A 1 86 ? 7.284 8.617 13.448 1.00 77.44 86 GLN A CA 1
ATOM 698 C C . GLN A 1 86 ? 7.616 7.881 14.754 1.00 77.44 86 GLN A C 1
ATOM 700 O O . GLN A 1 86 ? 8.713 8.034 15.276 1.00 77.44 86 GLN A O 1
ATOM 705 N N . ASP A 1 87 ? 6.698 7.055 15.259 1.00 68.44 87 ASP A N 1
ATOM 706 C CA . ASP A 1 87 ? 6.880 6.308 16.513 1.00 68.44 87 ASP A CA 1
ATOM 707 C C . ASP A 1 87 ? 7.844 5.110 16.360 1.00 68.44 87 ASP A C 1
ATOM 709 O O . ASP A 1 87 ? 8.444 4.654 17.330 1.00 68.44 87 ASP A O 1
ATOM 713 N N . ASN A 1 88 ? 8.032 4.616 15.127 1.00 59.78 88 ASN A N 1
ATOM 714 C CA . ASN A 1 88 ? 9.008 3.571 14.784 1.00 59.78 88 ASN A CA 1
ATOM 715 C C . ASN A 1 88 ? 10.386 4.114 14.375 1.00 59.78 88 ASN A C 1
ATOM 717 O O . ASN A 1 88 ? 11.264 3.324 14.009 1.00 59.78 88 ASN A O 1
ATOM 721 N N . GLU A 1 89 ? 10.609 5.429 14.411 1.00 49.53 89 GLU A N 1
ATOM 722 C CA . GLU A 1 89 ? 11.966 5.947 14.290 1.00 49.53 89 GLU A CA 1
ATOM 723 C C . GLU A 1 89 ? 12.717 5.577 15.581 1.00 49.53 89 GLU A C 1
ATOM 725 O O . GLU A 1 89 ? 12.228 5.887 16.673 1.00 49.53 89 GLU A O 1
ATOM 730 N N . PRO A 1 90 ? 13.864 4.868 15.520 1.00 40.81 90 PRO A N 1
ATOM 731 C CA . PRO A 1 90 ? 14.637 4.608 16.719 1.00 40.81 90 PRO A CA 1
ATOM 732 C C . PRO A 1 90 ? 15.002 5.965 17.296 1.00 40.81 90 PRO A C 1
ATOM 734 O O . PRO A 1 90 ? 15.746 6.729 16.684 1.00 40.81 90 PRO A O 1
ATOM 737 N N . VAL A 1 91 ? 14.432 6.259 18.461 1.00 44.47 91 VAL A N 1
ATOM 738 C CA . VAL A 1 91 ? 14.747 7.426 19.267 1.00 44.47 91 VAL A CA 1
ATOM 739 C C . VAL A 1 91 ? 16.254 7.394 19.525 1.00 44.47 91 VAL A C 1
ATOM 741 O O . VAL A 1 91 ? 16.717 6.816 20.506 1.00 44.47 91 VAL A O 1
ATOM 744 N N . TYR A 1 92 ? 17.040 8.025 18.653 1.00 44.38 92 TYR A N 1
ATOM 745 C CA . TYR A 1 92 ? 18.379 8.483 18.983 1.00 44.38 92 TYR A CA 1
ATOM 746 C C . TYR A 1 92 ? 18.190 9.674 19.921 1.00 44.38 92 TYR A C 1
ATOM 748 O O . TYR A 1 92 ? 18.333 10.837 19.552 1.00 44.38 92 TYR A O 1
ATOM 756 N N . ARG A 1 93 ? 17.809 9.365 21.165 1.00 36.62 93 ARG A N 1
ATOM 757 C CA . ARG A 1 93 ? 18.047 10.251 22.300 1.00 36.62 93 ARG A CA 1
ATOM 758 C C . ARG A 1 93 ? 19.563 10.353 22.425 1.00 36.62 93 ARG A C 1
ATOM 760 O O . ARG A 1 93 ? 20.208 9.408 22.871 1.00 36.62 93 ARG A O 1
ATOM 767 N N . SER A 1 94 ? 20.092 11.459 21.909 1.00 42.97 94 SER A N 1
ATOM 768 C CA . SER A 1 94 ? 21.429 11.955 22.239 1.00 42.97 94 SER A CA 1
ATOM 769 C C . SER A 1 94 ? 21.434 12.496 23.664 1.00 42.97 94 SER A C 1
ATOM 771 O O . SER A 1 94 ? 20.368 13.004 24.087 1.00 42.97 94 SER A O 1
#

Mean predicted aligned error: 6.85 Å

pLDDT: mean 81.99, std 13.38, range [36.62, 92.62]